Protein AF-A0A1R1LGL7-F1 (afdb_monomer_lite)

Radius of gyration: 19.77 Å; chains: 1; bounding box: 46×27×53 Å

Structure (mmCIF, N/CA/C/O backbone):
data_AF-A0A1R1LGL7-F1
#
_entry.id   AF-A0A1R1LGL7-F1
#
loop_
_atom_site.group_PDB
_atom_site.id
_atom_site.type_symbol
_atom_site.label_atom_id
_atom_site.label_alt_id
_atom_site.label_comp_id
_atom_site.label_asym_id
_atom_site.label_entity_id
_atom_site.label_seq_id
_atom_site.pdbx_PDB_ins_code
_atom_site.Cartn_x
_atom_site.Cartn_y
_atom_site.Cartn_z
_atom_site.occupancy
_atom_site.B_iso_or_equiv
_atom_site.auth_seq_id
_atom_site.auth_comp_id
_atom_site.auth_asym_id
_atom_site.auth_atom_id
_atom_site.pdbx_PDB_model_num
ATOM 1 N N . MET A 1 1 ? -35.332 -22.332 32.453 1.00 40.00 1 MET A N 1
ATOM 2 C CA . MET A 1 1 ? -34.044 -22.894 31.995 1.00 40.00 1 MET A CA 1
ATOM 3 C C . MET A 1 1 ? -33.547 -22.000 30.865 1.00 40.00 1 MET A C 1
ATOM 5 O O . MET A 1 1 ? -33.992 -22.141 29.736 1.00 40.00 1 MET A O 1
ATOM 9 N N . TYR A 1 2 ? -32.780 -20.957 31.200 1.00 39.53 2 TYR A N 1
ATOM 10 C CA . TYR A 1 2 ? -32.357 -19.931 30.241 1.00 39.53 2 TYR A CA 1
ATOM 11 C C . TYR A 1 2 ? -31.164 -20.447 29.431 1.00 39.53 2 TYR A C 1
ATOM 13 O O . TYR A 1 2 ? -30.040 -20.465 29.927 1.00 39.53 2 TYR A O 1
ATOM 21 N N . HIS A 1 3 ? -31.399 -20.850 28.183 1.00 41.66 3 HIS A N 1
ATOM 22 C CA . HIS A 1 3 ? -30.327 -20.954 27.200 1.00 41.66 3 HIS A CA 1
ATOM 23 C C . HIS A 1 3 ? -29.833 -19.535 26.895 1.00 41.66 3 HIS A C 1
ATOM 25 O O . HIS A 1 3 ? -30.414 -18.827 26.075 1.00 41.66 3 HIS A O 1
ATOM 31 N N . ARG A 1 4 ? -28.756 -19.099 27.565 1.00 46.97 4 ARG A N 1
ATOM 32 C CA . ARG A 1 4 ? -27.911 -18.026 27.030 1.00 46.97 4 ARG A CA 1
ATOM 33 C C . ARG A 1 4 ? -27.341 -18.548 25.720 1.00 46.97 4 ARG A C 1
ATOM 35 O O . ARG A 1 4 ? -26.409 -19.347 25.718 1.00 46.97 4 ARG A O 1
ATOM 42 N N . VAL A 1 5 ? -27.921 -18.106 24.612 1.00 46.19 5 VAL A N 1
ATOM 43 C CA . VAL A 1 5 ? -27.242 -18.118 23.323 1.00 46.19 5 VAL A CA 1
ATOM 44 C C . VAL A 1 5 ? -26.059 -17.177 23.509 1.00 46.19 5 VAL A C 1
ATOM 46 O O . VAL A 1 5 ? -26.206 -15.958 23.466 1.00 46.19 5 VAL A O 1
ATOM 49 N N . VAL A 1 6 ? -24.902 -17.744 23.846 1.00 45.09 6 VAL A N 1
ATOM 50 C CA . VAL A 1 6 ? -23.626 -17.039 23.790 1.00 45.09 6 VAL A CA 1
ATOM 51 C C . VAL A 1 6 ? -23.433 -16.725 22.313 1.00 45.09 6 VAL A C 1
ATOM 53 O O . VAL A 1 6 ? -22.944 -17.545 21.540 1.00 45.09 6 VAL A O 1
ATOM 56 N N . ASN A 1 7 ? -23.937 -15.563 21.899 1.00 44.47 7 ASN A N 1
ATOM 57 C CA . ASN A 1 7 ? -23.616 -14.949 20.626 1.00 44.47 7 ASN A CA 1
ATOM 58 C C . ASN A 1 7 ? -22.115 -14.693 20.668 1.00 44.47 7 ASN A C 1
ATOM 60 O O . ASN A 1 7 ? -21.675 -13.636 21.107 1.00 44.47 7 ASN A O 1
ATOM 64 N N . HIS A 1 8 ? -21.327 -15.688 20.267 1.00 42.56 8 HIS A N 1
ATOM 65 C CA . HIS A 1 8 ? -19.926 -15.489 19.957 1.00 42.56 8 HIS A CA 1
ATOM 66 C C . HIS A 1 8 ? -19.883 -14.358 18.926 1.00 42.56 8 HIS A C 1
ATOM 68 O O . HIS A 1 8 ? -20.420 -14.536 17.824 1.00 42.56 8 HIS A O 1
ATOM 74 N N . PRO A 1 9 ? -19.336 -13.177 19.265 1.00 51.41 9 PRO A N 1
ATOM 75 C CA . PRO A 1 9 ? -19.208 -12.115 18.291 1.00 51.41 9 PRO A CA 1
ATOM 76 C C . PRO A 1 9 ? -18.318 -12.680 17.191 1.00 51.41 9 PRO A C 1
ATOM 78 O O . PRO A 1 9 ? -17.169 -13.041 17.445 1.00 51.41 9 PRO A O 1
ATOM 81 N N . LYS A 1 10 ? -18.879 -12.857 15.989 1.00 52.62 10 LYS A N 1
ATOM 82 C CA . LYS A 1 10 ? -18.110 -13.238 14.804 1.00 52.62 10 LYS A CA 1
ATOM 83 C C . LYS A 1 10 ? -16.931 -12.278 14.748 1.00 52.62 10 LYS A C 1
ATOM 85 O O . LYS A 1 10 ? -17.152 -11.080 14.577 1.00 52.62 10 LYS A O 1
ATOM 90 N N . LEU A 1 11 ? -15.726 -12.804 14.981 1.00 52.19 11 LEU A N 1
ATOM 91 C CA . LEU A 1 11 ? -14.483 -12.046 14.931 1.00 52.19 11 LEU A CA 1
ATOM 92 C C . LEU A 1 11 ? -14.535 -11.151 13.684 1.00 52.19 11 LEU A C 1
ATOM 94 O O . LEU A 1 11 ? -14.706 -11.663 12.577 1.00 52.19 11 LEU A O 1
ATOM 98 N N . PRO A 1 12 ? -14.483 -9.824 13.845 1.00 57.25 12 PRO A N 1
ATOM 99 C CA . PRO A 1 12 ? -14.826 -8.894 12.772 1.00 57.25 12 PRO A CA 1
ATOM 100 C C . PRO A 1 12 ? -13.744 -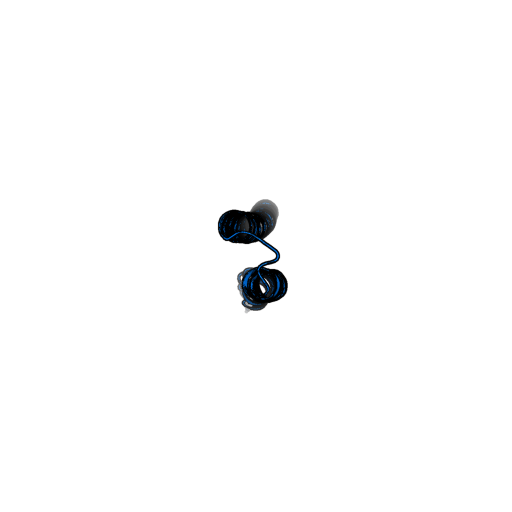8.778 11.695 1.00 57.25 12 PRO A C 1
ATOM 102 O O . PRO A 1 12 ? -13.954 -8.106 10.687 1.00 57.25 12 PRO A O 1
ATOM 105 N N . VAL A 1 13 ? -12.643 -9.525 11.828 1.00 56.78 13 VAL A N 1
ATOM 106 C CA . VAL A 1 13 ? -11.771 -9.874 10.704 1.00 56.78 13 VAL A CA 1
ATOM 107 C C . VAL A 1 13 ? -12.480 -10.949 9.880 1.00 56.78 13 VAL A C 1
ATOM 109 O O . VAL A 1 13 ? -12.150 -12.134 9.900 1.00 56.78 13 VAL A O 1
ATOM 112 N N . ASN A 1 14 ? -13.531 -10.538 9.173 1.00 66.00 14 ASN A N 1
ATOM 113 C CA . ASN A 1 14 ? -14.145 -11.393 8.175 1.00 66.00 14 ASN A CA 1
ATOM 114 C C . ASN A 1 14 ? -13.088 -11.663 7.104 1.00 66.00 14 ASN A C 1
ATOM 116 O O . ASN A 1 14 ? -12.520 -10.722 6.559 1.00 66.00 14 ASN A O 1
ATOM 120 N N . TRP A 1 15 ? -12.886 -12.927 6.731 1.00 65.00 15 TRP A N 1
ATOM 121 C CA . TRP A 1 15 ? -12.063 -13.331 5.581 1.00 65.00 15 TRP A CA 1
ATOM 122 C C . TRP A 1 15 ? -12.303 -12.453 4.337 1.00 65.00 15 TRP A C 1
ATOM 124 O O . TRP A 1 15 ? -11.385 -12.131 3.593 1.00 65.00 15 TRP A O 1
ATOM 134 N N . ARG A 1 16 ? -13.540 -11.970 4.167 1.00 70.00 16 ARG A N 1
ATOM 135 C CA . ARG A 1 16 ? -13.934 -11.010 3.128 1.00 70.00 16 ARG A CA 1
ATOM 136 C C . ARG A 1 16 ? -13.145 -9.693 3.138 1.00 70.00 16 ARG A C 1
ATOM 138 O O . ARG A 1 16 ? -12.892 -9.179 2.060 1.00 70.00 16 ARG A O 1
ATOM 145 N N . MET A 1 17 ? -12.772 -9.14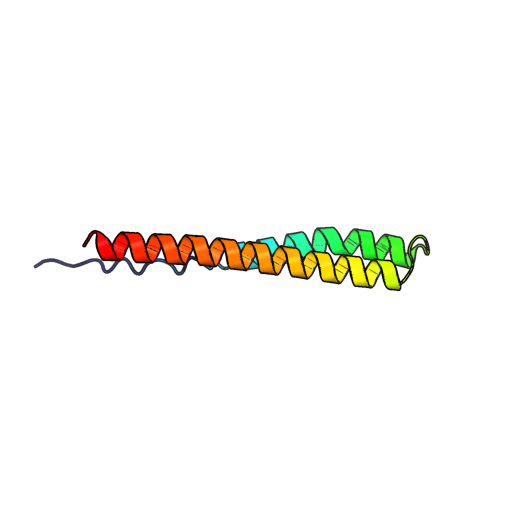8 4.297 1.00 71.94 17 MET A N 1
ATOM 146 C CA . MET A 1 17 ? -11.969 -7.919 4.400 1.00 71.94 17 MET A CA 1
ATOM 147 C C . MET A 1 17 ? -10.531 -8.141 3.939 1.00 71.94 17 MET A C 1
ATOM 149 O O . MET A 1 17 ? -10.056 -7.360 3.125 1.00 71.94 17 MET A O 1
ATOM 153 N N . LEU A 1 18 ? -9.892 -9.233 4.373 1.00 72.88 18 LEU A N 1
ATOM 154 C CA . LEU A 1 18 ? -8.553 -9.617 3.905 1.00 72.88 18 LEU A CA 1
ATOM 155 C C . LEU A 1 18 ? -8.543 -9.886 2.395 1.00 72.88 18 LEU A C 1
ATOM 157 O O . LEU A 1 18 ? -7.632 -9.486 1.680 1.00 72.88 18 LEU A O 1
ATOM 161 N N . VAL A 1 19 ? -9.590 -10.536 1.881 1.00 79.56 19 VAL A N 1
ATOM 162 C CA . VAL A 1 19 ? -9.737 -10.756 0.438 1.00 79.56 19 VAL A CA 1
ATOM 163 C C . VAL A 1 19 ? -9.951 -9.434 -0.299 1.00 79.56 19 VAL A C 1
ATOM 165 O O . VAL A 1 19 ? -9.380 -9.247 -1.366 1.00 79.56 19 VAL A O 1
ATOM 168 N N . LEU A 1 20 ? -10.730 -8.500 0.251 1.00 79.00 20 LEU A N 1
ATOM 169 C CA . LEU A 1 20 ? -10.931 -7.178 -0.348 1.00 79.00 20 LEU A CA 1
ATOM 170 C C . LEU A 1 20 ? -9.632 -6.369 -0.397 1.00 79.00 20 LEU A C 1
ATOM 172 O O . LEU A 1 20 ? -9.323 -5.824 -1.453 1.00 79.00 20 LEU A O 1
ATOM 176 N N . THR A 1 21 ? -8.853 -6.316 0.688 1.00 80.81 21 THR A N 1
ATOM 177 C CA . THR A 1 21 ? -7.564 -5.603 0.699 1.00 80.81 21 THR A CA 1
ATOM 178 C C . THR A 1 21 ? -6.576 -6.232 -0.284 1.00 80.81 21 THR A C 1
ATOM 180 O O . THR A 1 21 ? -5.926 -5.511 -1.043 1.00 80.81 21 THR A O 1
ATOM 183 N N . LEU A 1 22 ? -6.544 -7.565 -0.372 1.00 81.88 22 LEU A N 1
ATOM 184 C CA . LEU A 1 22 ? -5.711 -8.294 -1.330 1.00 81.88 22 LEU A CA 1
ATOM 185 C C . LEU A 1 22 ? -6.134 -8.058 -2.790 1.00 81.88 22 LEU A C 1
ATOM 187 O O . LEU A 1 22 ? -5.292 -7.771 -3.638 1.00 81.88 22 LEU A O 1
ATOM 191 N N . VAL A 1 23 ? -7.434 -8.136 -3.092 1.00 85.81 23 VAL A N 1
ATOM 192 C CA . VAL A 1 23 ? -7.972 -7.904 -4.443 1.00 85.81 23 VAL A CA 1
ATOM 193 C C . VAL A 1 23 ? -7.715 -6.468 -4.884 1.00 85.81 23 VAL A C 1
ATOM 195 O O . VAL A 1 23 ? -7.254 -6.254 -6.002 1.00 85.81 23 VAL A O 1
ATOM 198 N N . VAL A 1 24 ? -7.950 -5.485 -4.010 1.00 84.69 24 VAL A N 1
ATOM 199 C CA . VAL A 1 24 ? -7.666 -4.073 -4.305 1.00 84.69 24 VAL A CA 1
ATOM 200 C C . VAL A 1 24 ? -6.172 -3.866 -4.559 1.00 84.69 24 VAL A C 1
ATOM 202 O O . VAL A 1 24 ? -5.813 -3.220 -5.541 1.00 84.69 24 VAL A O 1
ATOM 205 N N . GLY A 1 25 ? -5.300 -4.468 -3.745 1.00 82.25 25 GLY A N 1
ATOM 206 C CA . GLY A 1 25 ? -3.854 -4.422 -3.962 1.00 82.25 25 GLY A CA 1
ATOM 207 C C . GLY A 1 25 ? -3.447 -4.982 -5.328 1.00 82.25 25 GLY A C 1
ATOM 208 O O . GLY A 1 25 ? -2.717 -4.330 -6.069 1.00 82.25 25 GLY A O 1
ATOM 209 N N . ILE A 1 26 ? -3.977 -6.146 -5.711 1.00 86.31 26 ILE A N 1
ATOM 210 C CA . ILE A 1 26 ? -3.702 -6.774 -7.012 1.00 86.31 26 ILE A CA 1
ATOM 211 C C . ILE A 1 26 ? -4.192 -5.892 -8.168 1.00 86.31 26 ILE A C 1
ATOM 213 O O . ILE A 1 26 ? -3.451 -5.667 -9.123 1.00 86.31 26 ILE A O 1
ATOM 217 N N . VAL A 1 27 ? -5.408 -5.350 -8.075 1.00 89.62 27 VAL A N 1
ATOM 218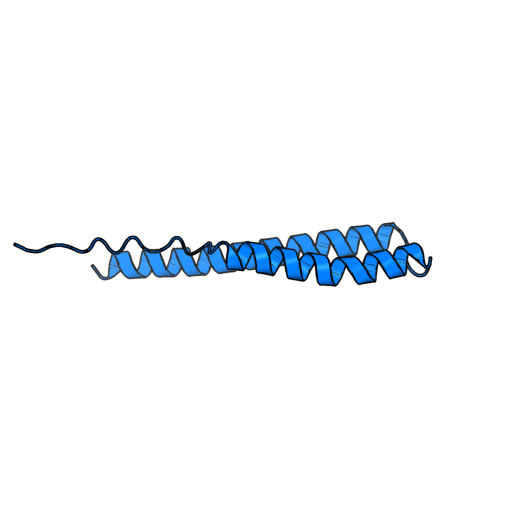 C CA . VAL A 1 27 ? -5.987 -4.474 -9.107 1.00 89.62 27 VAL A CA 1
ATOM 219 C C . VAL A 1 27 ? -5.140 -3.219 -9.326 1.00 89.62 27 VAL A C 1
ATOM 221 O O . VAL A 1 27 ? -5.036 -2.757 -10.458 1.00 89.62 27 VAL A O 1
ATOM 224 N N . VAL A 1 28 ? -4.501 -2.689 -8.280 1.00 85.88 28 VAL A N 1
ATOM 225 C CA . VAL A 1 28 ? -3.603 -1.527 -8.383 1.00 85.88 28 VAL A CA 1
ATOM 226 C C . VAL A 1 28 ? -2.208 -1.919 -8.887 1.00 85.88 28 VAL A C 1
ATOM 228 O O . VAL A 1 28 ? -1.603 -1.181 -9.664 1.00 85.88 28 VAL A O 1
ATOM 231 N N . LEU A 1 29 ? -1.690 -3.085 -8.497 1.00 85.69 29 LEU A N 1
ATOM 232 C CA . LEU A 1 29 ? -0.348 -3.536 -8.881 1.00 85.69 29 LEU A CA 1
ATOM 233 C C . LEU A 1 29 ? -0.262 -4.047 -10.328 1.00 85.69 29 LEU A C 1
ATOM 235 O O . LEU A 1 29 ? 0.774 -3.871 -10.965 1.00 85.69 29 LEU A O 1
ATOM 239 N N . ILE A 1 30 ? -1.332 -4.628 -10.880 1.00 88.94 30 ILE A N 1
ATOM 240 C CA . ILE A 1 30 ? -1.377 -5.091 -12.280 1.00 88.94 30 ILE A CA 1
ATOM 241 C C . ILE A 1 30 ? -1.057 -3.969 -13.289 1.00 88.94 30 ILE A C 1
ATOM 243 O O . ILE A 1 30 ? -0.153 -4.160 -14.105 1.00 88.94 30 ILE A O 1
ATOM 247 N N . PRO A 1 31 ? -1.729 -2.800 -13.278 1.00 88.19 31 PRO A N 1
ATOM 248 C CA . PRO A 1 31 ? -1.419 -1.731 -14.222 1.00 88.19 31 PRO A CA 1
ATOM 249 C C . PRO A 1 31 ? -0.011 -1.164 -14.007 1.00 88.19 31 PRO A C 1
ATOM 251 O O . PRO A 1 31 ? 0.664 -0.868 -14.989 1.00 88.19 31 PRO A O 1
ATOM 254 N N . LEU A 1 32 ? 0.471 -1.084 -12.759 1.00 86.56 32 LEU A N 1
ATOM 255 C CA . LEU A 1 32 ? 1.859 -0.711 -12.450 1.00 86.56 32 LEU A CA 1
ATOM 256 C C . LEU A 1 32 ? 2.865 -1.676 -13.089 1.00 86.56 32 LEU A C 1
ATOM 258 O O . LEU A 1 32 ? 3.841 -1.234 -13.692 1.00 86.56 32 LEU A O 1
ATOM 262 N N . TYR A 1 33 ? 2.608 -2.981 -13.012 1.00 85.69 33 TYR A N 1
ATOM 263 C CA . TYR A 1 33 ? 3.448 -3.995 -13.644 1.00 85.69 33 TYR A CA 1
ATOM 264 C C . TYR A 1 33 ? 3.442 -3.879 -15.174 1.00 85.69 33 TYR A C 1
ATOM 266 O O . TYR A 1 33 ? 4.500 -3.930 -15.799 1.00 85.69 33 TYR A O 1
ATOM 274 N N . LEU A 1 34 ? 2.272 -3.670 -15.785 1.00 89.06 34 LEU A N 1
ATOM 275 C CA . LEU A 1 34 ? 2.160 -3.480 -17.235 1.00 89.06 34 LEU A CA 1
ATOM 276 C C . LEU A 1 34 ? 2.916 -2.231 -17.707 1.00 89.06 34 LEU A C 1
ATOM 278 O O . LEU A 1 34 ? 3.641 -2.286 -18.697 1.00 89.06 34 LEU A O 1
ATOM 282 N N . LEU A 1 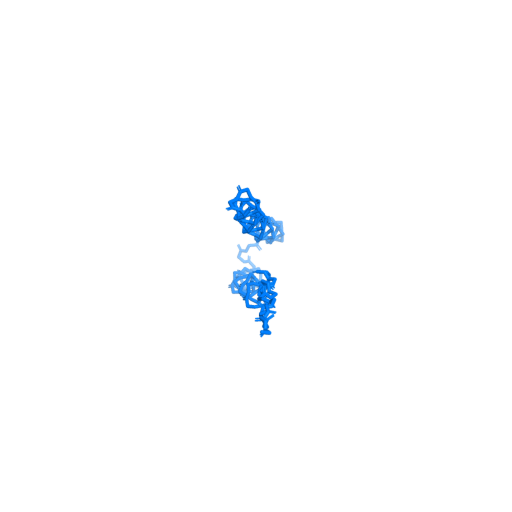35 ? 2.787 -1.124 -16.976 1.00 88.69 35 LEU A N 1
ATOM 283 C CA . LEU A 1 35 ? 3.496 0.126 -17.247 1.00 88.69 35 LEU A CA 1
ATOM 284 C C . LEU A 1 35 ? 5.020 -0.020 -17.069 1.00 88.69 35 LEU A C 1
ATOM 286 O O . LEU A 1 35 ? 5.784 0.544 -17.856 1.00 88.69 35 LEU A O 1
ATOM 290 N N . TYR A 1 36 ? 5.470 -0.793 -16.074 1.00 87.00 36 TYR A N 1
ATOM 291 C CA . TYR A 1 36 ? 6.886 -1.123 -15.887 1.00 87.00 36 TYR A CA 1
ATOM 292 C C . TYR A 1 36 ? 7.423 -1.957 -17.054 1.00 87.00 36 TYR A C 1
ATOM 294 O O . TYR A 1 36 ? 8.464 -1.630 -17.620 1.00 87.00 36 TYR A O 1
ATOM 302 N N . ASN A 1 37 ? 6.683 -2.987 -17.470 1.00 87.38 37 ASN A N 1
ATOM 303 C CA . ASN A 1 37 ? 7.089 -3.864 -18.568 1.00 87.38 37 ASN A CA 1
ATOM 304 C C . ASN A 1 37 ? 7.081 -3.149 -19.933 1.00 87.38 37 ASN A C 1
ATOM 306 O O . ASN A 1 37 ? 7.864 -3.481 -20.816 1.00 87.38 37 ASN A O 1
ATOM 310 N N . ALA A 1 38 ? 6.237 -2.126 -20.094 1.00 89.19 38 ALA A N 1
ATOM 311 C CA . ALA A 1 38 ? 6.246 -1.233 -21.252 1.00 89.19 38 ALA A CA 1
ATOM 312 C C . ALA A 1 38 ? 7.423 -0.232 -21.252 1.00 89.19 38 ALA A C 1
ATOM 314 O O . ALA A 1 38 ? 7.558 0.548 -22.192 1.00 89.19 38 ALA A O 1
ATOM 315 N N . GLY A 1 39 ? 8.255 -0.214 -20.202 1.00 87.00 39 GLY A N 1
ATOM 316 C CA . GLY A 1 39 ? 9.391 0.704 -20.067 1.00 87.00 39 GLY A CA 1
ATOM 317 C C . GLY A 1 39 ? 8.997 2.157 -19.787 1.00 87.00 39 GLY A C 1
ATOM 318 O O . GLY A 1 39 ? 9.840 3.046 -19.877 1.00 87.00 39 GLY A O 1
ATOM 319 N N . ILE A 1 40 ? 7.729 2.415 -19.450 1.00 88.25 40 ILE A N 1
ATOM 320 C CA . ILE A 1 40 ? 7.195 3.769 -19.229 1.00 88.25 40 ILE A CA 1
ATOM 321 C C . ILE A 1 40 ? 7.617 4.305 -17.854 1.00 88.25 40 ILE A C 1
ATOM 323 O O . ILE A 1 40 ? 7.787 5.511 -17.677 1.00 88.25 40 ILE A O 1
ATOM 327 N N . ILE A 1 41 ? 7.804 3.417 -16.874 1.00 88.06 41 ILE A N 1
ATOM 328 C CA . ILE A 1 41 ? 8.167 3.771 -15.498 1.00 88.06 41 ILE A CA 1
ATOM 329 C C . ILE A 1 41 ? 9.409 3.035 -15.020 1.00 88.06 41 ILE A C 1
ATOM 331 O O . ILE A 1 41 ? 9.670 1.890 -15.379 1.00 88.06 41 ILE A O 1
ATOM 335 N N . SER A 1 42 ? 10.171 3.710 -14.159 1.00 87.12 42 SER A N 1
ATOM 336 C CA . SER A 1 42 ? 11.385 3.161 -13.567 1.00 87.12 42 SER A CA 1
ATOM 337 C C . SER A 1 42 ? 11.078 2.128 -12.478 1.00 87.12 42 SER A C 1
ATOM 339 O O . SER A 1 42 ? 10.042 2.173 -11.802 1.00 87.12 42 SER A O 1
ATOM 341 N N . ALA A 1 43 ? 12.029 1.215 -12.255 1.00 84.81 43 ALA A N 1
ATOM 342 C CA . ALA A 1 43 ? 11.948 0.232 -11.173 1.00 84.81 43 ALA A CA 1
ATOM 343 C C . ALA A 1 43 ? 11.772 0.911 -9.803 1.00 84.81 43 ALA A C 1
ATOM 345 O O . ALA A 1 43 ? 10.962 0.470 -8.994 1.00 84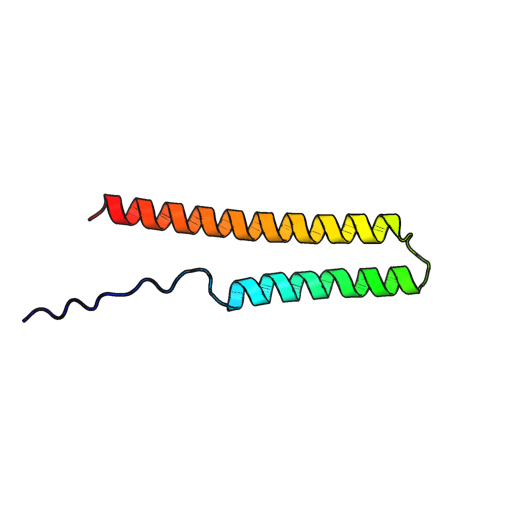.81 43 ALA A O 1
ATOM 346 N N . SER A 1 44 ? 12.466 2.034 -9.580 1.00 87.62 44 SER A N 1
ATOM 347 C CA . SER A 1 44 ? 12.354 2.825 -8.349 1.00 87.62 44 SER A CA 1
ATOM 348 C C . SER A 1 44 ? 10.917 3.294 -8.101 1.00 87.62 44 SER A C 1
ATOM 350 O O . SER A 1 44 ? 10.385 3.090 -7.011 1.00 87.62 44 SER A O 1
ATOM 352 N N . LEU A 1 45 ? 10.248 3.844 -9.124 1.00 86.19 45 LEU A N 1
ATOM 353 C CA . LEU A 1 45 ? 8.871 4.317 -8.975 1.00 86.19 45 LEU A CA 1
ATOM 354 C C . LEU A 1 45 ? 7.907 3.166 -8.656 1.00 86.19 45 LEU A C 1
ATOM 356 O O . LEU A 1 45 ? 7.024 3.306 -7.814 1.00 86.19 45 LEU A O 1
ATOM 360 N N . THR A 1 46 ? 8.115 2.012 -9.290 1.00 86.94 46 THR A N 1
ATOM 361 C CA . THR A 1 46 ? 7.295 0.808 -9.086 1.00 86.94 46 THR A CA 1
ATOM 362 C C . THR A 1 46 ? 7.426 0.273 -7.655 1.00 86.94 46 THR A C 1
ATOM 364 O O . THR A 1 46 ? 6.426 -0.089 -7.031 1.00 86.94 46 THR A O 1
ATOM 367 N N . ILE A 1 47 ? 8.643 0.283 -7.100 1.00 88.62 47 ILE A N 1
ATOM 368 C CA . ILE A 1 47 ? 8.907 -0.118 -5.711 1.00 88.62 47 ILE A CA 1
ATOM 369 C C . ILE A 1 47 ? 8.197 0.831 -4.741 1.00 88.62 47 ILE A C 1
ATOM 371 O O . ILE A 1 47 ? 7.445 0.371 -3.883 1.00 88.62 47 ILE A O 1
ATOM 375 N N . TRP A 1 48 ? 8.367 2.146 -4.902 1.00 90.31 48 TRP A N 1
ATOM 376 C CA . TRP A 1 48 ? 7.720 3.132 -4.030 1.00 90.31 48 TRP A CA 1
ATOM 377 C C . TRP A 1 48 ? 6.192 3.080 -4.107 1.00 90.31 48 TRP A C 1
ATOM 379 O O . TRP A 1 48 ? 5.526 3.152 -3.075 1.00 90.31 48 TRP A O 1
ATOM 389 N N . ALA A 1 49 ? 5.630 2.883 -5.301 1.00 86.62 49 ALA A N 1
ATOM 390 C CA . ALA A 1 49 ? 4.193 2.701 -5.475 1.00 86.62 49 ALA A CA 1
ATOM 391 C C . ALA A 1 49 ? 3.685 1.447 -4.744 1.00 86.62 49 ALA A C 1
ATOM 393 O O . ALA A 1 49 ? 2.673 1.502 -4.050 1.00 86.62 49 ALA A O 1
ATOM 394 N N . THR A 1 50 ? 4.422 0.338 -4.831 1.00 87.50 50 THR A N 1
ATOM 395 C CA . THR A 1 50 ? 4.084 -0.907 -4.126 1.00 87.50 50 THR A CA 1
ATOM 396 C C . THR A 1 50 ? 4.118 -0.716 -2.610 1.00 87.50 50 THR A C 1
ATOM 398 O O . THR A 1 50 ? 3.176 -1.098 -1.918 1.00 87.50 50 THR A O 1
ATOM 401 N N . VAL A 1 51 ? 5.164 -0.069 -2.088 1.00 90.31 51 VAL A N 1
ATOM 402 C CA . VAL A 1 51 ? 5.288 0.245 -0.657 1.00 90.31 51 VAL A CA 1
ATOM 403 C C . VAL A 1 51 ? 4.109 1.094 -0.179 1.00 90.31 51 VAL A C 1
ATOM 405 O O . VAL A 1 51 ? 3.518 0.782 0.852 1.00 90.31 51 VAL A O 1
ATOM 408 N N . LEU A 1 52 ? 3.715 2.120 -0.940 1.00 89.81 52 LEU A N 1
ATOM 409 C CA . LEU A 1 52 ? 2.552 2.945 -0.607 1.00 89.81 52 LEU A CA 1
ATOM 410 C C . LEU A 1 52 ? 1.266 2.119 -0.521 1.00 89.81 52 LEU A C 1
ATOM 412 O O . LEU A 1 52 ? 0.525 2.268 0.448 1.00 89.81 52 LEU A O 1
ATOM 416 N N . VAL A 1 53 ? 1.020 1.219 -1.477 1.00 88.69 53 VAL A N 1
ATOM 417 C CA . VAL A 1 53 ? -0.156 0.331 -1.454 1.00 88.69 53 VAL A CA 1
ATOM 418 C C . VAL A 1 53 ? -0.192 -0.502 -0.169 1.00 88.69 53 VAL A C 1
ATOM 420 O O . VAL A 1 53 ? -1.237 -0.569 0.479 1.00 88.69 53 VAL A O 1
ATOM 423 N N . PHE A 1 54 ? 0.942 -1.072 0.250 1.00 86.62 54 PHE A N 1
ATOM 424 C CA . PHE A 1 54 ? 1.023 -1.824 1.506 1.00 86.62 54 PHE A CA 1
ATOM 425 C C . PHE A 1 54 ? 0.796 -0.950 2.743 1.00 86.62 54 PHE A C 1
ATOM 427 O O . PHE A 1 54 ? 0.092 -1.371 3.658 1.00 86.62 54 PHE A O 1
ATOM 434 N N . ILE A 1 55 ? 1.336 0.271 2.768 1.00 90.44 55 ILE A N 1
ATOM 435 C CA . ILE A 1 55 ? 1.114 1.218 3.870 1.00 90.44 55 ILE A CA 1
ATOM 436 C C . ILE A 1 55 ? -0.374 1.566 3.990 1.00 90.44 55 ILE A C 1
ATOM 438 O O . ILE A 1 55 ? -0.925 1.535 5.090 1.00 90.44 55 ILE A O 1
ATOM 442 N N . PHE A 1 56 ? -1.046 1.856 2.872 1.00 87.31 56 PHE A N 1
ATOM 443 C CA . PHE A 1 56 ? -2.479 2.149 2.875 1.00 87.31 56 PHE A CA 1
ATOM 444 C C . PHE A 1 56 ? -3.313 0.945 3.314 1.00 87.31 56 PHE A C 1
ATOM 446 O O . PHE A 1 56 ? -4.230 1.109 4.119 1.00 87.31 56 PHE A O 1
ATOM 453 N N . ALA A 1 57 ? -2.982 -0.259 2.840 1.00 85.31 57 ALA A N 1
ATOM 454 C CA . ALA A 1 57 ? -3.656 -1.485 3.258 1.00 85.31 57 ALA A CA 1
ATOM 455 C C . ALA A 1 57 ? -3.509 -1.723 4.771 1.00 85.31 57 ALA A C 1
ATOM 457 O O . ALA A 1 57 ? -4.509 -1.904 5.464 1.00 85.31 57 ALA A O 1
ATOM 458 N N . ALA A 1 58 ? -2.288 -1.617 5.303 1.00 85.44 58 ALA A N 1
ATOM 459 C CA . ALA A 1 58 ? -2.018 -1.779 6.730 1.00 85.44 58 ALA A CA 1
ATOM 460 C C . ALA A 1 58 ? -2.700 -0.694 7.584 1.00 85.44 58 ALA A C 1
ATOM 462 O O . ALA A 1 58 ? -3.208 -0.979 8.671 1.00 85.44 58 ALA A O 1
ATOM 463 N N . GLY A 1 59 ? -2.748 0.548 7.094 1.00 87.25 59 GLY A N 1
ATOM 464 C CA . GLY A 1 59 ? -3.452 1.649 7.751 1.00 87.25 59 GLY A CA 1
ATOM 465 C C . GLY A 1 59 ? -4.965 1.434 7.800 1.00 87.25 59 GLY A C 1
ATOM 466 O O . GLY A 1 59 ? -5.584 1.638 8.844 1.00 87.25 59 GLY A O 1
ATOM 467 N N . TYR A 1 60 ? -5.558 0.964 6.700 1.00 84.12 60 TYR A N 1
ATOM 468 C CA . TYR A 1 60 ? -6.977 0.619 6.637 1.00 84.12 60 TYR A CA 1
ATOM 469 C C . TYR A 1 60 ? -7.327 -0.528 7.593 1.00 84.12 60 TYR A C 1
ATOM 471 O O . TYR A 1 60 ? -8.286 -0.423 8.360 1.00 84.12 60 TYR A O 1
ATOM 479 N N . GLU A 1 61 ? -6.519 -1.591 7.608 1.00 79.75 61 GLU A N 1
ATOM 480 C CA . GLU A 1 61 ? -6.699 -2.717 8.530 1.00 79.75 61 GLU A CA 1
ATOM 481 C C . GLU A 1 61 ? -6.552 -2.284 9.996 1.00 79.75 61 GLU A C 1
ATOM 483 O O . GLU A 1 61 ? -7.391 -2.632 10.829 1.00 79.75 61 GLU A O 1
ATOM 488 N N . SER A 1 62 ? -5.558 -1.446 10.308 1.00 85.81 62 SER A N 1
ATOM 489 C CA . SER A 1 62 ? -5.362 -0.893 11.657 1.00 85.81 62 SER A CA 1
ATOM 490 C C . SER A 1 62 ? -6.538 -0.021 12.104 1.00 85.81 62 SER A C 1
ATOM 492 O O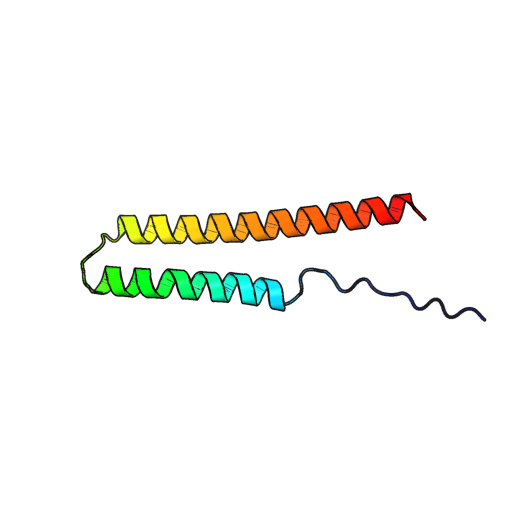 . SER A 1 62 ? -6.978 -0.107 13.251 1.00 85.81 62 SER A O 1
ATOM 494 N N . TYR A 1 63 ? -7.086 0.800 11.204 1.00 83.75 63 TYR A N 1
ATOM 495 C CA . TYR A 1 63 ? -8.244 1.647 11.491 1.00 83.75 63 TYR A CA 1
ATOM 496 C C . TYR A 1 63 ? -9.512 0.827 11.760 1.00 83.75 63 TYR A C 1
ATOM 498 O O . TYR A 1 63 ? -10.246 1.101 12.712 1.00 83.75 63 TYR A O 1
ATOM 506 N N . LEU A 1 64 ? -9.755 -0.214 10.962 1.00 82.31 64 LEU A N 1
ATOM 507 C CA . LEU A 1 64 ? -10.851 -1.150 11.203 1.00 82.31 64 LEU A CA 1
ATOM 508 C C . LEU A 1 64 ? -10.701 -1.840 12.556 1.00 82.31 64 LEU A C 1
ATOM 510 O O . LEU A 1 64 ? -11.654 -1.881 13.334 1.00 82.31 64 LEU A O 1
ATOM 514 N N . PHE A 1 65 ? -9.500 -2.336 12.859 1.00 82.06 65 PHE A N 1
ATOM 515 C CA . PHE A 1 65 ? -9.213 -2.983 14.133 1.00 82.06 65 PHE A CA 1
ATOM 516 C C . PHE A 1 65 ? -9.435 -2.038 15.320 1.00 82.06 65 PHE A C 1
ATOM 518 O O . PHE A 1 65 ? -9.997 -2.434 16.344 1.00 82.06 65 PHE A O 1
ATOM 525 N N . TYR A 1 66 ? -9.069 -0.766 15.169 1.00 84.25 66 TYR A N 1
ATOM 526 C CA . TYR A 1 66 ? -9.346 0.267 16.159 1.00 84.25 66 TYR A CA 1
ATOM 527 C C . TYR A 1 66 ? -10.853 0.471 16.381 1.00 84.25 66 TYR A C 1
ATOM 529 O O . TYR A 1 66 ? -11.306 0.462 17.527 1.00 84.25 66 TYR A O 1
ATOM 537 N N . LEU A 1 67 ? -11.646 0.600 15.309 1.00 81.00 67 LEU A N 1
ATOM 538 C CA . LEU A 1 67 ? -13.105 0.741 15.408 1.00 81.00 67 LEU A CA 1
ATOM 539 C C . LEU A 1 67 ? -13.751 -0.455 16.111 1.00 81.00 67 LEU A C 1
ATOM 541 O O . LEU A 1 67 ? -14.592 -0.277 16.989 1.00 81.00 67 LEU A O 1
ATOM 545 N N . ILE A 1 68 ? -13.318 -1.663 15.756 1.00 81.75 68 ILE A N 1
ATOM 546 C CA . ILE A 1 68 ? -13.753 -2.908 16.389 1.00 81.75 68 ILE A CA 1
ATOM 547 C C . ILE A 1 68 ? -13.452 -2.884 17.888 1.00 81.75 68 ILE A C 1
ATOM 549 O O . ILE A 1 68 ? -14.331 -3.154 18.703 1.00 81.75 68 ILE A O 1
ATOM 553 N N . THR A 1 69 ? -12.212 -2.554 18.247 1.00 84.38 69 THR A N 1
ATOM 554 C CA . THR A 1 69 ? -11.752 -2.559 19.640 1.00 84.38 69 THR A CA 1
ATOM 555 C C . THR A 1 69 ? -12.543 -1.551 20.466 1.00 84.38 69 THR A C 1
ATOM 557 O O . THR A 1 69 ? -13.018 -1.872 21.553 1.00 84.38 69 THR A O 1
ATOM 560 N N . LYS A 1 70 ? -12.765 -0.352 19.918 1.00 81.31 70 LYS A N 1
ATOM 561 C CA . LYS A 1 70 ? -13.579 0.688 20.548 1.00 81.31 70 LYS A CA 1
ATOM 562 C C . LYS A 1 70 ? -15.025 0.236 20.767 1.00 81.31 70 LYS A C 1
ATOM 564 O O . LYS A 1 70 ? -15.575 0.452 21.843 1.00 81.31 70 LYS A O 1
ATOM 569 N N . GLU A 1 71 ? -15.628 -0.410 19.774 1.00 82.88 71 GLU A N 1
ATOM 570 C CA . GLU A 1 71 ? -16.998 -0.921 19.866 1.00 82.88 71 GLU A CA 1
ATOM 571 C C . GLU A 1 71 ? -17.121 -2.051 20.904 1.00 82.88 71 GLU A C 1
ATOM 573 O O . GLU A 1 71 ? -18.104 -2.105 21.642 1.00 82.88 71 GLU A O 1
ATOM 578 N N . MET A 1 72 ? -16.118 -2.929 21.011 1.00 80.06 72 MET A N 1
ATOM 579 C CA . MET A 1 72 ? -16.080 -3.978 22.037 1.00 80.06 72 MET A CA 1
ATOM 580 C C . MET A 1 72 ? -15.967 -3.396 23.451 1.00 80.06 72 MET A C 1
ATOM 582 O O . MET A 1 72 ? -16.697 -3.830 24.339 1.00 80.06 72 MET A O 1
ATOM 586 N N . ILE A 1 73 ? -15.104 -2.396 23.654 1.00 83.44 73 ILE A N 1
ATOM 587 C CA . ILE A 1 73 ? -14.943 -1.718 24.951 1.00 83.44 73 ILE A CA 1
ATOM 588 C C . ILE A 1 73 ? -16.245 -1.016 25.360 1.00 83.44 73 ILE A C 1
ATOM 590 O O . ILE A 1 73 ? -16.738 -1.246 26.460 1.00 83.44 73 ILE A O 1
ATOM 594 N N . ASN A 1 74 ? -16.859 -0.248 24.453 1.00 79.75 74 ASN A N 1
ATOM 595 C CA . ASN A 1 74 ? -18.128 0.444 24.713 1.00 79.75 74 ASN A CA 1
ATOM 596 C C . ASN A 1 74 ? -19.285 -0.504 25.068 1.00 79.75 74 ASN A C 1
ATOM 598 O O . ASN A 1 74 ? -20.229 -0.100 25.744 1.00 79.75 74 ASN A O 1
ATOM 602 N N . ARG A 1 75 ? -19.258 -1.747 24.573 1.00 73.12 75 ARG A N 1
ATOM 603 C CA . ARG A 1 75 ? -20.254 -2.766 24.929 1.00 73.12 75 ARG A CA 1
ATOM 604 C C . ARG A 1 75 ? -20.011 -3.342 26.317 1.00 73.12 75 ARG A C 1
ATOM 606 O O . ARG A 1 75 ? -20.980 -3.526 27.036 1.00 73.12 75 ARG A O 1
ATOM 613 N N . MET A 1 76 ? -18.753 -3.562 26.702 1.00 71.69 76 MET A N 1
ATOM 614 C CA . MET A 1 76 ? -18.412 -4.041 28.048 1.00 71.69 76 MET A CA 1
ATOM 615 C C . MET A 1 76 ? -18.738 -3.029 29.150 1.00 71.69 76 MET A C 1
ATOM 617 O O . MET A 1 76 ? -18.994 -3.436 30.270 1.00 71.69 76 MET A O 1
ATOM 621 N N . GLU A 1 77 ? -18.735 -1.729 28.854 1.00 73.06 77 GLU A N 1
ATOM 622 C CA . GLU A 1 77 ? -19.105 -0.686 29.825 1.00 73.06 77 GLU A CA 1
ATOM 623 C C . GLU A 1 77 ? -20.630 -0.552 30.024 1.00 73.06 77 GLU A C 1
ATOM 625 O O . GLU A 1 77 ? -21.083 0.078 30.977 1.00 73.06 77 GLU A O 1
ATOM 630 N N . LYS A 1 78 ? -21.437 -1.126 29.122 1.00 59.06 78 LYS A N 1
ATOM 631 C CA . LYS A 1 78 ? -22.908 -1.051 29.152 1.00 59.06 78 LYS A CA 1
ATOM 632 C C . LYS A 1 78 ? -23.594 -2.255 29.810 1.00 59.06 78 LYS A C 1
ATOM 634 O O . LYS A 1 78 ? -24.803 -2.164 30.029 1.00 59.06 78 LYS A O 1
ATOM 639 N N . ASP A 1 79 ? -22.855 -3.331 30.075 1.00 51.03 79 ASP A N 1
ATOM 640 C CA . ASP A 1 79 ? -23.299 -4.541 30.790 1.00 51.03 79 ASP A CA 1
ATOM 641 C C . ASP A 1 79 ? -22.880 -4.487 32.270 1.00 51.03 79 ASP A C 1
ATOM 643 O O . ASP A 1 79 ? -23.668 -4.968 33.119 1.00 51.03 79 ASP A O 1
#

pLDDT: mean 76.96, std 15.02, range [39.53, 90.44]

Sequence (79 aa):
MYHRVVNHPKLPVNWRMLVLTLVVGIVVLIPLYLLYNAGIISASLTIWATVLVFIFAAGYESYLFYLITKEMINRMEKD

Secondary structure (DSSP, 8-state):
-----------S--HHHHHHHHHHHHHHHHHHHHHHHTTSS-HHHHHHHHHHHHHHHHHHHHHHHHHHHHHHHHHHTT-

Foldseek 3Di:
DDPPPPPPPPPVPDVVLVVVLVVVLCVQLVVLVVCVVVVNDDPVVSVVSNVVSVVVSVVVVVVVVVVVVVVVVVVVVVD